Protein AF-A0A7C9DEB4-F1 (afdb_monomer)

pLDDT: mean 89.12, std 11.26, range [52.5, 98.62]

InterPro domains:
  IPR005299 SAM dependent carboxyl methyltransferase [PF03492] (1-114)
  IPR005299 SAM dependent carboxyl methyltransferase [PTHR31009] (2-114)
  IPR029063 S-adenosyl-L-methionine-dependent methyltransferase superfamily [G3DSA:3.40.50.150] (1-113)
  IPR029063 S-adenosyl-L-methionine-dependent methyltransferase superfamily [SSF53335] (2-114)

Solvent-accessible surface area (backbone atoms only — not comparable to full-atom values): 7117 Å² total; per-residue (Å²): 129,93,75,66,74,48,47,72,84,68,60,69,55,65,35,59,67,46,79,47,70,73,49,80,70,62,64,95,61,81,42,67,77,40,46,43,98,88,67,50,56,66,44,71,94,52,84,54,91,45,93,86,43,52,73,65,54,54,53,30,51,49,52,43,46,50,52,44,50,50,42,25,52,57,30,47,62,49,16,34,28,94,91,39,51,76,50,80,42,54,78,79,83,74,99,58,93,72,77,78,45,73,60,48,52,49,33,52,52,56,53,63,75,76,108

Foldseek 3Di:
DDDDLLAADAAFQADQEAEDAAPLLDFPDQQPQQADPVRDGQQPLAPAPAPPHDPSNVVSSVVRSVSSVVSNCVNVNRRHHVNGDYDYHHDDDDPDPDGDDVRVVVSVVVVVVVD

Radius of gyration: 17.57 Å; Cα contacts (8 Å, |Δi|>4): 120; chains: 1; bounding box: 43×27×48 Å

Structure (mmCIF, N/CA/C/O backbone):
data_AF-A0A7C9DEB4-F1
#
_entry.id   AF-A0A7C9DEB4-F1
#
loop_
_atom_site.group_PDB
_atom_site.id
_atom_site.type_symbol
_atom_site.label_atom_id
_atom_site.label_alt_id
_atom_site.label_comp_id
_atom_site.label_asym_id
_atom_site.label_entity_id
_atom_site.label_seq_id
_atom_site.pdbx_PDB_ins_code
_atom_site.Cartn_x
_atom_site.Cartn_y
_atom_site.Cartn_z
_atom_site.occupancy
_atom_site.B_iso_or_equiv
_atom_site.auth_seq_id
_atom_site.auth_comp_id
_atom_site.auth_asym_id
_atom_site.auth_atom_id
_atom_site.pdbx_PDB_model_num
ATOM 1 N N . THR A 1 1 ? -21.145 -9.756 1.908 1.00 67.69 1 THR A N 1
ATOM 2 C CA . THR A 1 1 ? -20.252 -10.311 0.870 1.00 67.69 1 THR A CA 1
ATOM 3 C C . THR A 1 1 ? -18.835 -9.852 1.147 1.00 67.69 1 THR A C 1
ATOM 5 O O . THR A 1 1 ? -18.690 -8.744 1.659 1.00 67.69 1 THR A O 1
ATOM 8 N N . PRO A 1 2 ? -17.809 -10.674 0.871 1.00 85.62 2 PRO A N 1
ATOM 9 C CA . PRO A 1 2 ? -16.413 -10.245 0.959 1.00 85.62 2 PRO A CA 1
ATOM 10 C C . PRO A 1 2 ? -16.163 -9.041 0.042 1.00 85.62 2 PRO A C 1
ATOM 12 O O . PRO A 1 2 ? -16.750 -8.962 -1.037 1.00 85.62 2 PRO A O 1
ATOM 15 N N . ARG A 1 3 ? -15.324 -8.103 0.482 1.00 89.56 3 ARG A N 1
ATOM 16 C CA . ARG A 1 3 ? -14.937 -6.901 -0.268 1.00 89.56 3 ARG A CA 1
ATOM 17 C C . ARG A 1 3 ? -13.456 -6.607 -0.060 1.00 89.56 3 ARG A C 1
ATOM 19 O O . A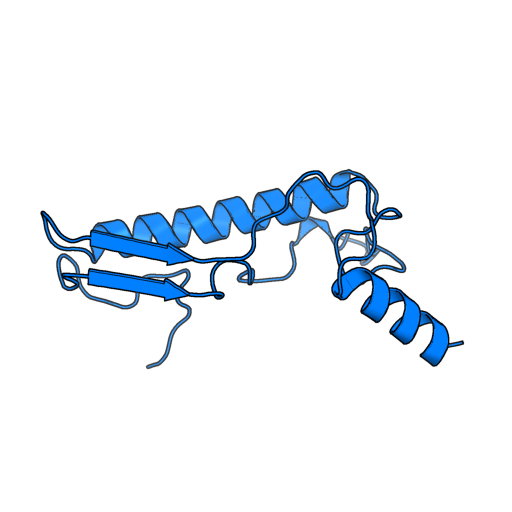RG A 1 3 ? -12.866 -7.070 0.914 1.00 89.56 3 ARG A O 1
ATOM 26 N N . SER A 1 4 ? -12.894 -5.815 -0.968 1.00 94.56 4 SER A N 1
ATOM 27 C CA . SER A 1 4 ? -11.544 -5.268 -0.845 1.00 94.56 4 SER A CA 1
ATOM 28 C C . SER A 1 4 ? -11.389 -4.456 0.443 1.00 94.56 4 SER A C 1
ATOM 30 O O . SER A 1 4 ? -12.284 -3.694 0.814 1.00 94.56 4 SER A O 1
ATOM 32 N N . PHE A 1 5 ? -10.238 -4.587 1.109 1.00 95.31 5 PHE A N 1
ATOM 33 C CA . PHE A 1 5 ? -9.930 -3.798 2.302 1.00 95.31 5 PHE A CA 1
ATOM 34 C C . PHE A 1 5 ? -9.582 -2.344 1.970 1.00 95.31 5 PHE A C 1
ATOM 36 O O . PHE A 1 5 ? -9.615 -1.512 2.872 1.00 95.31 5 PHE A O 1
ATOM 43 N N . HIS A 1 6 ? -9.255 -2.011 0.716 1.00 96.31 6 HIS A N 1
ATOM 44 C CA . HIS A 1 6 ? -8.995 -0.621 0.329 1.00 96.31 6 HIS A CA 1
ATOM 45 C C . HIS A 1 6 ? -10.240 0.254 0.513 1.00 96.31 6 HIS A C 1
ATOM 47 O O . HIS A 1 6 ? -10.120 1.435 0.809 1.00 96.31 6 HIS A O 1
ATOM 53 N N . GLU A 1 7 ? -11.431 -0.339 0.423 1.00 95.56 7 GLU A N 1
ATOM 54 C CA . GLU A 1 7 ? -12.712 0.346 0.550 1.00 95.56 7 GLU A CA 1
ATOM 55 C C . GLU A 1 7 ? -13.355 0.150 1.928 1.00 95.56 7 GLU A C 1
ATOM 57 O O . GLU A 1 7 ? -12.853 -0.546 2.818 1.00 95.56 7 GLU A O 1
ATOM 62 N N . ARG A 1 8 ? -14.533 0.754 2.092 1.00 96.00 8 ARG A N 1
ATOM 63 C CA . ARG A 1 8 ? -15.364 0.606 3.278 1.00 96.00 8 ARG A CA 1
ATOM 64 C C . ARG A 1 8 ? -16.036 -0.770 3.335 1.00 96.00 8 ARG A C 1
ATOM 66 O O . ARG A 1 8 ? -16.796 -1.171 2.446 1.00 96.00 8 ARG A O 1
ATOM 73 N N . VAL A 1 9 ? -15.829 -1.450 4.453 1.00 96.25 9 VAL A N 1
ATOM 74 C CA . VA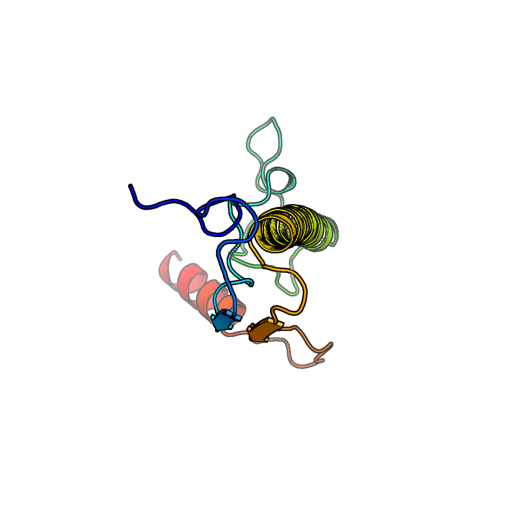L A 1 9 ? -16.338 -2.793 4.746 1.00 96.25 9 VAL A CA 1
ATOM 75 C C . VAL A 1 9 ? -17.254 -2.836 5.970 1.00 96.25 9 VAL A C 1
ATOM 77 O O . VAL A 1 9 ? -18.091 -3.734 6.051 1.00 96.25 9 VAL A O 1
ATOM 80 N N . PHE A 1 10 ? -17.181 -1.846 6.866 1.00 96.62 10 PHE A N 1
ATOM 81 C CA . PHE A 1 10 ? -17.996 -1.784 8.085 1.00 96.62 10 PHE A CA 1
ATOM 82 C C . PHE A 1 10 ? -18.857 -0.507 8.178 1.00 96.62 10 PHE A C 1
ATOM 84 O O . PHE A 1 10 ? -18.583 0.501 7.513 1.00 96.62 10 PHE A O 1
ATOM 91 N N . PRO A 1 11 ? -19.925 -0.516 9.004 1.00 97.12 11 PRO A N 1
ATOM 92 C CA . PRO A 1 11 ? -20.657 0.692 9.387 1.00 97.12 11 PRO A CA 1
ATOM 93 C C . PRO A 1 11 ? -19.765 1.740 10.079 1.00 97.12 11 PRO A C 1
ATOM 95 O O . PRO A 1 11 ? -18.619 1.472 10.427 1.00 97.12 11 PRO A O 1
ATOM 98 N N . CYS A 1 12 ? -20.273 2.968 10.241 1.00 98.31 12 CYS A N 1
ATOM 99 C CA . CYS A 1 12 ? -19.507 4.032 10.896 1.00 98.31 12 CYS A CA 1
ATOM 100 C C . CYS A 1 12 ? -19.405 3.735 12.391 1.00 98.31 12 CYS A C 1
ATOM 102 O O . CYS A 1 12 ? -20.387 3.265 12.963 1.00 98.31 12 CYS A O 1
ATOM 104 N N . ASN A 1 13 ? -18.275 4.076 13.016 1.00 98.25 13 ASN A N 1
ATOM 105 C CA . ASN A 1 13 ? -18.061 3.891 14.456 1.00 98.25 13 ASN A CA 1
ATOM 106 C C . ASN A 1 13 ? -18.373 2.453 14.921 1.00 98.25 13 ASN A C 1
ATOM 108 O O . ASN A 1 13 ? -19.113 2.238 15.878 1.00 98.25 13 ASN A O 1
ATOM 112 N N . PHE A 1 14 ? -17.850 1.466 14.203 1.00 98.06 14 PHE A N 1
ATOM 113 C CA . PHE A 1 14 ? -18.101 0.048 14.444 1.00 98.06 14 PHE A CA 1
ATOM 114 C C . PHE A 1 14 ? -16.876 -0.676 15.020 1.00 98.06 14 PHE A C 1
ATOM 116 O O . PHE A 1 14 ? -17.005 -1.568 15.857 1.00 98.06 14 PHE A O 1
ATOM 123 N N . LEU A 1 15 ? -15.674 -0.300 14.582 1.00 98.31 15 LEU A N 1
ATOM 124 C CA . LEU A 1 15 ? -14.433 -0.980 14.938 1.00 98.31 15 LEU A CA 1
ATOM 125 C C . LEU A 1 15 ? -13.759 -0.295 16.128 1.00 98.31 15 LEU A C 1
ATOM 127 O O . LEU A 1 15 ? -13.485 0.901 16.095 1.00 98.31 15 LEU A O 1
ATOM 131 N N . HIS A 1 16 ? -13.427 -1.072 17.156 1.00 98.50 16 HIS A N 1
ATOM 132 C CA . HIS A 1 16 ? -12.618 -0.600 18.288 1.00 98.50 16 HIS A CA 1
ATOM 133 C C . HIS A 1 16 ? -11.119 -0.687 17.989 1.00 98.50 16 HIS A C 1
ATOM 135 O O . HIS A 1 16 ? -10.331 0.154 18.419 1.00 98.50 16 HIS A O 1
ATOM 141 N N . PHE A 1 17 ? -10.731 -1.715 17.237 1.00 98.44 17 PHE A N 1
ATOM 142 C CA . PHE A 1 17 ? -9.349 -1.996 16.902 1.00 98.44 17 PHE A CA 1
ATOM 143 C C . PHE A 1 17 ? -9.249 -2.546 15.483 1.00 98.44 17 PHE A C 1
ATOM 145 O O . PHE A 1 17 ? -10.050 -3.391 15.083 1.00 98.44 17 PHE A O 1
ATOM 152 N N . VAL A 1 18 ? -8.253 -2.075 14.737 1.00 98.31 18 VAL A N 1
ATOM 153 C CA . VAL A 1 18 ? -7.940 -2.551 13.389 1.00 98.31 18 VAL A CA 1
ATOM 154 C C . VAL A 1 18 ? -6.499 -3.037 13.353 1.00 98.31 18 VAL A C 1
ATOM 156 O O . VAL A 1 18 ? -5.579 -2.312 13.725 1.00 98.31 18 VAL A O 1
ATOM 159 N N . TYR A 1 19 ? -6.305 -4.252 12.852 1.00 98.12 19 TYR A N 1
ATOM 160 C CA . TYR A 1 19 ? -4.990 -4.803 12.559 1.00 98.12 19 TYR A CA 1
ATOM 161 C C . TYR A 1 19 ? -4.901 -5.160 11.081 1.00 98.12 19 TYR A C 1
ATOM 163 O O . TYR A 1 19 ? -5.807 -5.784 10.532 1.00 98.12 19 TYR A O 1
ATOM 171 N N . SER A 1 20 ? -3.795 -4.780 10.450 1.00 97.38 20 SER A N 1
ATOM 172 C CA . SER A 1 20 ? -3.457 -5.220 9.100 1.00 97.38 20 SER A CA 1
ATOM 173 C C . SER A 1 20 ? -1.970 -5.530 9.038 1.00 97.38 20 SER A C 1
ATOM 175 O O . SER A 1 20 ? -1.142 -4.623 9.152 1.00 97.38 20 SER A O 1
ATOM 177 N N . GLY A 1 21 ? -1.647 -6.808 8.846 1.00 97.25 21 GLY A N 1
ATOM 178 C CA . GLY A 1 21 ? -0.281 -7.300 8.713 1.00 97.25 21 GLY A CA 1
ATOM 179 C C . GLY A 1 21 ? 0.010 -7.791 7.301 1.00 97.25 21 GLY A C 1
ATOM 180 O O . GLY A 1 21 ? -0.741 -8.596 6.763 1.00 97.25 21 GLY A O 1
ATOM 181 N N . TYR A 1 22 ? 1.097 -7.300 6.704 1.00 94.94 22 TYR A N 1
ATOM 182 C CA . TYR A 1 22 ? 1.614 -7.710 5.393 1.00 94.94 22 TYR A CA 1
ATOM 183 C C . TYR A 1 22 ? 0.579 -7.666 4.250 1.00 94.94 22 TYR A C 1
ATOM 185 O O . TYR A 1 22 ? 0.685 -8.414 3.286 1.00 94.94 22 TYR A O 1
ATOM 193 N N . ALA A 1 23 ? -0.394 -6.753 4.320 1.00 95.44 23 ALA A N 1
ATOM 194 C CA . ALA A 1 23 ? -1.423 -6.603 3.285 1.00 95.44 23 ALA A CA 1
ATOM 195 C C . ALA A 1 23 ? -1.289 -5.298 2.487 1.00 95.44 23 ALA A C 1
ATOM 197 O O . ALA A 1 23 ? -1.428 -5.301 1.273 1.00 95.44 23 ALA A O 1
ATOM 198 N N . LEU A 1 24 ? -0.954 -4.185 3.148 1.00 96.25 24 LEU A N 1
ATOM 199 C CA . LEU A 1 24 ? -1.021 -2.839 2.553 1.00 96.25 24 LEU A CA 1
ATOM 200 C C . LEU A 1 24 ? 0.002 -2.552 1.442 1.00 96.25 24 LEU A C 1
ATOM 202 O O . LEU A 1 24 ? -0.090 -1.515 0.797 1.00 96.25 24 LEU A O 1
ATOM 206 N N . HIS A 1 25 ? 0.978 -3.438 1.225 1.00 92.75 25 HIS A N 1
ATOM 207 C CA . HIS A 1 25 ? 1.909 -3.333 0.098 1.00 92.75 25 HIS A CA 1
ATOM 208 C C . HIS A 1 25 ? 1.339 -3.930 -1.200 1.00 92.75 25 HIS A C 1
ATOM 210 O O . HIS A 1 25 ? 1.913 -3.712 -2.266 1.00 92.75 25 HIS A O 1
ATOM 216 N N . TRP A 1 26 ? 0.222 -4.661 -1.125 1.00 95.31 26 TRP A N 1
ATOM 217 C CA . TRP A 1 26 ? -0.537 -5.079 -2.298 1.00 95.31 26 TRP A CA 1
ATOM 218 C C . TRP A 1 26 ? -1.389 -3.917 -2.789 1.00 95.31 26 TRP A C 1
ATOM 220 O O . TRP A 1 26 ? -2.190 -3.361 -2.037 1.00 95.31 26 TRP A O 1
ATOM 230 N N . LEU A 1 27 ? -1.185 -3.549 -4.049 1.00 95.62 27 LEU A N 1
ATOM 231 C CA . LEU A 1 27 ? -1.974 -2.523 -4.718 1.00 95.62 27 LEU A CA 1
ATOM 232 C C . LEU A 1 27 ? -3.335 -3.084 -5.123 1.00 95.62 27 LEU A C 1
ATOM 234 O O . LEU A 1 27 ? -3.466 -4.274 -5.416 1.00 95.62 27 LEU A O 1
ATOM 238 N N . SER A 1 28 ? -4.330 -2.208 -5.197 1.00 96.31 28 SER A N 1
ATOM 239 C CA . SER A 1 28 ? -5.673 -2.565 -5.654 1.00 96.31 28 SER A CA 1
ATOM 240 C C . SER A 1 28 ? -5.690 -2.994 -7.125 1.00 96.31 28 SER A C 1
ATOM 242 O O . SER A 1 28 ? -6.515 -3.818 -7.522 1.00 96.31 28 SER A O 1
ATOM 244 N N . GLN A 1 29 ? -4.757 -2.465 -7.919 1.00 94.75 29 GLN A N 1
ATOM 245 C CA . GLN A 1 29 ? -4.584 -2.756 -9.336 1.00 94.75 29 GLN A CA 1
ATOM 246 C C . GLN A 1 29 ? -3.148 -2.476 -9.797 1.00 94.75 29 GLN A C 1
ATOM 248 O O . GLN A 1 29 ? -2.364 -1.811 -9.114 1.00 94.75 29 GLN A O 1
ATOM 253 N N . VAL A 1 30 ? -2.810 -2.954 -10.996 1.00 92.31 30 VAL A N 1
ATOM 254 C CA . VAL A 1 30 ? -1.594 -2.524 -11.699 1.00 92.31 30 VAL A CA 1
ATOM 255 C C . VAL A 1 30 ? -1.720 -1.023 -12.010 1.00 92.31 30 VAL A C 1
ATOM 257 O O . VAL A 1 30 ? -2.764 -0.621 -12.528 1.00 92.31 30 VAL A O 1
ATOM 260 N N . PRO A 1 31 ? -0.701 -0.187 -11.722 1.00 92.50 31 PRO A N 1
ATOM 261 C CA . PRO A 1 31 ? -0.780 1.240 -12.014 1.00 92.50 31 PRO A CA 1
ATOM 262 C C . PRO A 1 31 ? -1.056 1.499 -13.501 1.00 92.50 31 PRO A C 1
ATOM 264 O O . PRO A 1 31 ? -0.309 1.036 -14.364 1.00 92.50 31 PRO A O 1
ATOM 267 N N . GLU A 1 32 ? -2.100 2.274 -13.798 1.00 84.62 32 GLU A N 1
ATOM 268 C CA . GLU A 1 32 ? -2.570 2.516 -15.175 1.00 84.62 32 GLU A CA 1
ATOM 269 C C . GLU A 1 32 ? -1.488 3.144 -16.060 1.00 84.62 32 GLU A C 1
ATOM 271 O O . GLU A 1 32 ? -1.350 2.803 -17.230 1.00 84.62 32 GLU A O 1
ATOM 276 N N . LEU A 1 33 ? -0.642 3.993 -15.469 1.00 80.38 33 LEU A N 1
ATOM 277 C CA . LEU A 1 33 ? 0.470 4.667 -16.146 1.00 80.38 33 LEU A CA 1
ATOM 278 C C . LEU A 1 33 ? 1.575 3.714 -16.645 1.00 80.38 33 LEU A C 1
ATOM 280 O O . LEU A 1 33 ? 2.507 4.168 -17.306 1.00 80.38 33 LEU A O 1
ATOM 284 N N . LEU A 1 34 ? 1.514 2.414 -16.329 1.00 85.12 34 LEU A N 1
ATOM 285 C CA . LEU A 1 34 ? 2.476 1.420 -16.821 1.00 85.12 34 LEU A CA 1
ATOM 286 C C . LEU A 1 34 ? 2.151 0.890 -18.219 1.00 85.12 34 LEU A C 1
ATOM 288 O O . LEU A 1 34 ? 3.023 0.275 -18.838 1.00 85.12 34 LEU A O 1
ATOM 292 N N . VAL A 1 35 ? 0.936 1.116 -18.716 1.00 74.94 35 VAL A N 1
ATOM 293 C CA . VAL A 1 35 ? 0.511 0.716 -20.059 1.00 74.94 35 VAL A CA 1
ATOM 294 C C . VAL A 1 35 ? 0.142 1.983 -20.819 1.00 74.94 35 VAL A C 1
ATOM 296 O O . VAL A 1 35 ? -0.757 2.714 -20.413 1.00 74.94 35 VAL A O 1
ATOM 299 N N . SER A 1 36 ? 0.858 2.286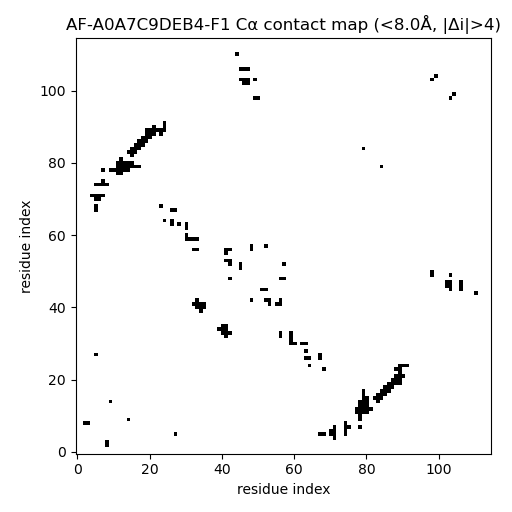 -21.905 1.00 68.94 36 SER A N 1
ATOM 300 C CA . SER A 1 36 ? 0.482 3.418 -22.753 1.00 68.94 36 SER A CA 1
ATOM 301 C C . SER A 1 36 ? -0.874 3.167 -23.420 1.00 68.94 36 SER A C 1
ATOM 303 O O . SER A 1 36 ? -1.315 2.026 -23.555 1.00 68.94 36 SER A O 1
ATOM 305 N N . ILE A 1 37 ? -1.517 4.237 -23.893 1.00 64.62 37 ILE A N 1
ATOM 306 C CA . ILE A 1 37 ? -2.771 4.159 -24.665 1.00 64.62 37 ILE A CA 1
ATOM 307 C C . ILE A 1 37 ? -2.613 3.243 -25.895 1.00 64.62 37 ILE A C 1
ATOM 309 O O . ILE A 1 37 ? -3.549 2.543 -26.269 1.00 64.62 37 ILE A O 1
ATOM 313 N N . ASP A 1 38 ? -1.405 3.180 -26.459 1.00 72.50 38 ASP A N 1
ATOM 314 C CA . ASP A 1 38 ? -1.050 2.323 -27.596 1.00 72.50 38 ASP A CA 1
ATOM 315 C C . ASP A 1 38 ? -0.659 0.885 -27.186 1.00 72.50 38 ASP A C 1
ATOM 317 O O . ASP A 1 38 ? -0.157 0.113 -28.001 1.00 72.50 38 ASP A O 1
ATOM 321 N N . GLY A 1 39 ? -0.841 0.515 -25.913 1.00 70.12 39 GLY A N 1
ATOM 322 C CA . GLY A 1 39 ? -0.524 -0.811 -25.375 1.00 70.12 39 GLY A CA 1
ATOM 323 C C . GLY A 1 39 ? 0.968 -1.068 -25.140 1.00 70.12 39 GLY A C 1
ATOM 324 O O . GLY A 1 39 ? 1.368 -2.209 -24.900 1.00 70.12 39 GLY A O 1
ATOM 325 N N . ILE A 1 40 ? 1.815 -0.036 -25.199 1.00 74.75 40 ILE A N 1
ATOM 326 C CA . ILE A 1 40 ? 3.256 -0.173 -24.972 1.00 74.75 40 ILE A CA 1
ATOM 327 C C . ILE A 1 40 ? 3.516 -0.188 -23.465 1.00 74.75 40 ILE A C 1
ATOM 329 O O . ILE A 1 40 ? 3.236 0.778 -22.755 1.00 74.75 40 ILE A O 1
ATOM 333 N N . ALA A 1 41 ? 4.079 -1.293 -22.978 1.00 82.25 41 ALA A N 1
ATOM 334 C CA . ALA A 1 41 ? 4.471 -1.434 -21.583 1.00 82.25 41 ALA A CA 1
ATOM 335 C C . ALA A 1 41 ? 5.672 -0.532 -21.258 1.00 82.25 41 ALA A C 1
ATOM 337 O O . ALA A 1 41 ? 6.756 -0.692 -21.823 1.00 82.25 41 ALA A O 1
ATOM 338 N N . LEU A 1 42 ? 5.493 0.372 -20.294 1.00 87.50 42 LEU A N 1
ATOM 339 C CA . LEU A 1 42 ? 6.536 1.280 -19.814 1.00 87.50 42 LEU A CA 1
ATOM 340 C C . LEU A 1 42 ? 7.660 0.535 -19.076 1.00 87.50 42 LEU A C 1
ATOM 342 O O . LEU A 1 42 ? 8.815 0.948 -19.108 1.00 87.50 42 LEU A O 1
ATOM 346 N N . ASN A 1 43 ? 7.326 -0.584 -18.429 1.00 89.88 43 ASN A N 1
ATOM 347 C CA . ASN A 1 43 ? 8.260 -1.399 -17.652 1.00 89.88 43 ASN A CA 1
ATOM 348 C C . ASN A 1 43 ? 8.689 -2.674 -18.396 1.00 89.88 43 ASN A C 1
ATOM 350 O O . ASN A 1 43 ? 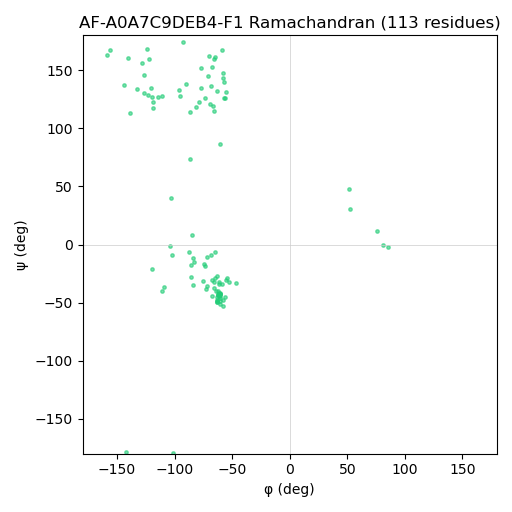8.739 -3.758 -17.816 1.00 89.88 43 ASN A O 1
ATOM 354 N N . LYS A 1 44 ? 8.922 -2.573 -19.708 1.00 87.69 44 LYS A N 1
ATOM 355 C CA . LYS A 1 44 ? 9.258 -3.730 -20.547 1.00 87.69 44 LYS A CA 1
ATOM 356 C C . LYS A 1 44 ? 10.476 -4.482 -19.993 1.00 87.69 44 LYS A C 1
ATOM 358 O O . LYS A 1 44 ? 11.507 -3.878 -19.721 1.00 87.69 44 LYS A O 1
ATOM 363 N N . GLY A 1 45 ? 10.351 -5.804 -19.875 1.00 86.56 45 GLY A N 1
ATOM 364 C CA . GLY A 1 45 ? 11.412 -6.684 -19.369 1.00 86.56 45 GLY A CA 1
ATOM 365 C C . GLY A 1 45 ? 11.463 -6.823 -17.844 1.00 86.56 45 GLY A C 1
ATOM 366 O O . GLY A 1 45 ? 12.262 -7.609 -17.354 1.00 86.56 45 GLY A O 1
ATOM 367 N N . ASN A 1 46 ? 10.600 -6.124 -17.098 1.00 88.56 46 ASN A N 1
ATOM 368 C CA . ASN A 1 46 ? 10.548 -6.186 -15.639 1.00 88.56 46 ASN A CA 1
ATOM 369 C C . ASN A 1 46 ? 9.136 -6.507 -15.138 1.00 88.56 46 ASN A C 1
ATOM 371 O O . ASN A 1 46 ? 8.140 -6.034 -15.684 1.00 88.56 46 ASN A O 1
ATOM 375 N N . ILE A 1 47 ? 9.057 -7.248 -14.033 1.00 88.88 47 ILE A N 1
ATOM 376 C CA . ILE A 1 47 ? 7.790 -7.602 -13.367 1.00 88.88 47 ILE A CA 1
ATOM 377 C C . ILE A 1 47 ? 7.504 -6.754 -12.117 1.00 88.88 47 ILE A C 1
ATOM 379 O O . ILE A 1 47 ? 6.422 -6.825 -11.545 1.00 88.88 47 ILE A O 1
ATOM 383 N N . CYS A 1 48 ? 8.477 -5.953 -11.685 1.00 88.62 48 CYS A N 1
ATOM 384 C CA . CYS A 1 48 ? 8.407 -5.063 -10.529 1.00 88.62 48 CYS A CA 1
ATOM 385 C C . CYS A 1 48 ? 9.157 -3.759 -10.830 1.00 88.62 48 CYS A C 1
ATOM 387 O O . CYS A 1 48 ? 9.699 -3.584 -11.923 1.00 88.62 48 CYS A O 1
ATOM 389 N N . ILE A 1 49 ? 9.210 -2.841 -9.862 1.00 88.81 49 ILE A N 1
ATOM 390 C CA . ILE A 1 49 ? 10.191 -1.751 -9.906 1.00 88.81 49 ILE A CA 1
ATOM 391 C C . ILE A 1 49 ? 11.572 -2.396 -9.765 1.00 88.81 49 ILE A C 1
ATOM 393 O O . ILE A 1 49 ? 11.858 -2.999 -8.731 1.00 88.81 49 ILE A O 1
ATOM 397 N N . ALA A 1 50 ? 12.389 -2.302 -10.806 1.00 87.00 50 ALA A N 1
ATOM 398 C CA . ALA A 1 50 ? 13.729 -2.869 -10.861 1.00 87.00 50 ALA A CA 1
ATOM 399 C C . ALA A 1 50 ? 14.756 -1.782 -11.193 1.00 87.00 50 ALA A C 1
ATOM 401 O O . ALA A 1 50 ? 14.403 -0.689 -11.640 1.00 87.00 50 ALA A O 1
ATOM 402 N N . LYS A 1 51 ? 16.045 -2.089 -11.047 1.00 83.75 51 LYS A N 1
ATOM 403 C CA . LYS A 1 51 ? 17.138 -1.183 -11.458 1.00 83.75 51 LYS A CA 1
ATOM 404 C C . LYS A 1 51 ? 17.059 -0.689 -12.903 1.00 83.75 51 LYS A C 1
ATOM 406 O O . LYS A 1 51 ? 17.527 0.405 -13.202 1.00 83.75 51 LYS A O 1
ATOM 411 N N . THR A 1 52 ? 16.528 -1.511 -13.799 1.00 87.62 52 THR A N 1
ATOM 412 C CA . THR A 1 52 ? 16.385 -1.203 -15.228 1.00 87.62 52 THR A CA 1
ATOM 413 C C . THR A 1 52 ? 15.080 -0.467 -15.539 1.00 87.62 52 THR A C 1
ATOM 415 O O . THR A 1 52 ? 14.882 -0.044 -16.677 1.00 87.62 52 THR A O 1
ATOM 418 N N . SER A 1 53 ? 14.182 -0.306 -14.559 1.00 88.75 53 SER A N 1
ATOM 419 C CA . SER A 1 53 ? 12.930 0.425 -14.736 1.00 88.75 53 SER A CA 1
ATOM 420 C C . SER A 1 53 ? 13.196 1.921 -14.927 1.00 88.75 53 SER A C 1
ATOM 422 O O . SER A 1 53 ? 13.966 2.511 -14.163 1.00 88.75 53 SER A O 1
ATOM 424 N N . PRO A 1 54 ? 12.524 2.580 -15.886 1.00 90.62 54 PRO A N 1
ATOM 425 C CA . PRO A 1 54 ? 12.617 4.025 -16.013 1.00 90.62 54 PRO A CA 1
ATOM 426 C C . PRO A 1 54 ? 11.962 4.724 -14.801 1.00 90.62 54 PRO A C 1
ATOM 428 O O . PRO A 1 54 ? 11.037 4.167 -14.195 1.00 90.62 54 PRO A O 1
ATOM 431 N N . PRO A 1 55 ? 12.394 5.945 -14.428 1.00 89.62 55 PRO A N 1
ATOM 432 C CA . PRO A 1 55 ? 11.891 6.657 -13.246 1.00 89.62 55 PRO A CA 1
ATOM 433 C C . PRO A 1 55 ? 10.363 6.828 -13.197 1.00 89.62 55 PRO A C 1
ATOM 435 O O . PRO A 1 55 ? 9.762 6.902 -12.124 1.00 89.62 55 PRO A O 1
ATOM 438 N N . GLU A 1 56 ? 9.714 6.889 -14.356 1.00 91.00 56 GLU A N 1
ATOM 439 C CA . GLU A 1 56 ? 8.264 6.986 -14.515 1.00 91.00 56 GLU A CA 1
ATOM 440 C C . GLU A 1 56 ? 7.531 5.776 -13.918 1.00 91.00 56 GLU A C 1
ATOM 442 O O . GLU A 1 56 ? 6.451 5.942 -13.352 1.00 91.00 56 GLU A O 1
ATOM 447 N N . VAL A 1 57 ? 8.138 4.584 -13.949 1.00 91.25 57 VAL A N 1
ATOM 448 C CA . VAL A 1 57 ? 7.580 3.373 -13.327 1.00 91.25 57 VAL A CA 1
ATOM 449 C C . VAL A 1 57 ? 7.481 3.559 -11.817 1.00 91.25 57 VAL A C 1
ATOM 451 O O . VAL A 1 57 ? 6.421 3.332 -11.238 1.00 91.25 57 VAL A O 1
ATOM 454 N N . GLN A 1 58 ? 8.542 4.046 -11.168 1.00 90.12 58 GLN A N 1
ATOM 455 C CA . GLN A 1 58 ? 8.519 4.300 -9.726 1.00 90.12 58 GLN A CA 1
ATOM 456 C C . GLN A 1 58 ? 7.440 5.328 -9.356 1.00 90.12 58 GLN A C 1
ATOM 458 O O . GLN A 1 58 ? 6.710 5.136 -8.381 1.00 90.12 58 GLN A O 1
ATOM 463 N N . LYS A 1 59 ? 7.303 6.398 -10.150 1.00 91.88 59 LYS A N 1
ATOM 464 C CA . LYS A 1 59 ? 6.257 7.414 -9.957 1.00 91.88 59 LYS A CA 1
ATOM 465 C C . LYS A 1 59 ? 4.855 6.815 -10.092 1.00 91.88 59 LYS A C 1
ATOM 467 O O . LYS A 1 59 ? 3.995 7.134 -9.275 1.00 91.88 59 LYS A O 1
ATOM 472 N N . ALA A 1 60 ? 4.636 5.936 -11.071 1.00 93.56 60 ALA A N 1
ATOM 473 C CA . ALA A 1 60 ? 3.359 5.262 -11.289 1.00 93.56 60 ALA A CA 1
ATOM 474 C C . ALA A 1 60 ? 2.966 4.367 -10.101 1.00 93.56 60 ALA A C 1
ATOM 476 O O . ALA A 1 60 ? 1.869 4.508 -9.562 1.00 93.56 60 ALA A O 1
ATOM 477 N N . TYR A 1 61 ? 3.877 3.506 -9.636 1.00 93.31 61 TYR A N 1
ATOM 478 C CA . TYR A 1 61 ? 3.647 2.668 -8.453 1.00 93.31 61 TYR A CA 1
ATOM 479 C C . TYR A 1 61 ? 3.389 3.500 -7.194 1.00 93.31 61 TYR A C 1
ATOM 481 O O . TYR A 1 61 ? 2.473 3.200 -6.430 1.00 93.31 61 TYR A O 1
ATOM 489 N N . TYR A 1 62 ? 4.162 4.571 -6.987 1.00 93.44 62 TYR A N 1
ATOM 490 C CA . TYR A 1 62 ? 3.959 5.471 -5.854 1.00 93.44 62 TYR A CA 1
ATOM 491 C C . TYR A 1 62 ? 2.589 6.159 -5.899 1.00 93.44 62 TYR A C 1
ATOM 493 O O . TYR A 1 62 ? 1.919 6.251 -4.871 1.00 93.44 62 TYR A O 1
ATOM 501 N N . ALA A 1 63 ? 2.154 6.623 -7.074 1.00 95.38 63 ALA A N 1
ATOM 502 C CA . ALA A 1 63 ? 0.847 7.251 -7.242 1.00 95.38 63 ALA A CA 1
ATOM 503 C C . ALA A 1 63 ? -0.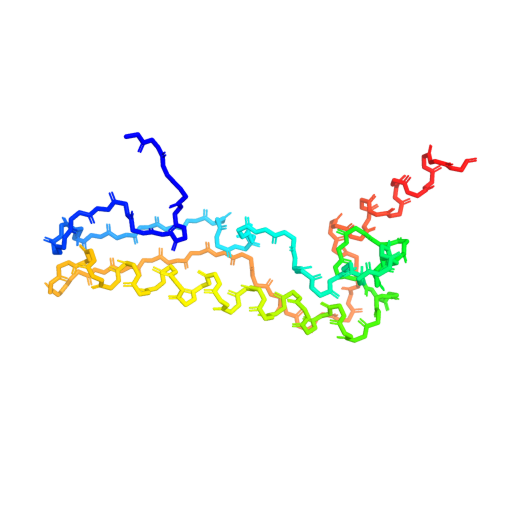298 6.281 -6.906 1.00 95.38 63 ALA A C 1
ATOM 505 O O . ALA A 1 63 ? -1.202 6.656 -6.157 1.00 95.38 63 ALA A O 1
ATOM 506 N N . GLN A 1 64 ? -0.220 5.033 -7.382 1.00 96.56 64 GLN A N 1
ATOM 507 C CA . GLN A 1 64 ? -1.207 3.998 -7.065 1.00 96.56 64 GLN A CA 1
ATOM 508 C C . GLN A 1 64 ? -1.224 3.678 -5.566 1.00 96.56 64 GLN A C 1
ATOM 510 O O . GLN A 1 64 ? -2.281 3.745 -4.944 1.00 96.56 64 GLN A O 1
ATOM 515 N N . PHE A 1 65 ? -0.054 3.433 -4.959 1.00 95.94 65 PHE A N 1
ATOM 516 C CA . PHE A 1 65 ? 0.059 3.187 -3.517 1.00 95.94 65 PHE A CA 1
ATOM 517 C C . PHE A 1 65 ? -0.540 4.332 -2.700 1.00 95.94 65 PHE A C 1
ATOM 519 O O . PHE A 1 65 ? -1.291 4.100 -1.756 1.00 95.94 65 PHE A O 1
ATOM 526 N N . LYS A 1 66 ? -0.230 5.581 -3.065 1.00 97.12 66 LYS A N 1
ATOM 527 C CA . LYS A 1 66 ? -0.753 6.761 -2.376 1.00 97.12 66 LYS A CA 1
ATOM 528 C C . LYS A 1 66 ? -2.278 6.803 -2.442 1.00 97.12 66 LYS A C 1
ATOM 530 O O . LYS A 1 66 ? -2.904 7.021 -1.411 1.00 97.12 66 LYS A O 1
ATOM 535 N N . SER A 1 67 ? -2.864 6.566 -3.615 1.00 97.31 67 SER A N 1
ATOM 536 C CA . SER A 1 67 ? -4.321 6.512 -3.778 1.00 97.31 67 SER A CA 1
ATOM 537 C C . SER A 1 67 ? -4.953 5.406 -2.925 1.00 97.31 67 SER A C 1
ATOM 539 O O . SER A 1 67 ? -5.855 5.668 -2.130 1.00 97.31 67 SER A O 1
ATOM 541 N N . ASP A 1 68 ? -4.426 4.186 -3.027 1.00 98.00 68 ASP A N 1
ATOM 542 C CA . ASP A 1 68 ? -4.914 3.005 -2.309 1.00 98.00 68 ASP A CA 1
ATOM 543 C C . ASP A 1 68 ? -4.817 3.161 -0.789 1.00 98.00 68 ASP A C 1
A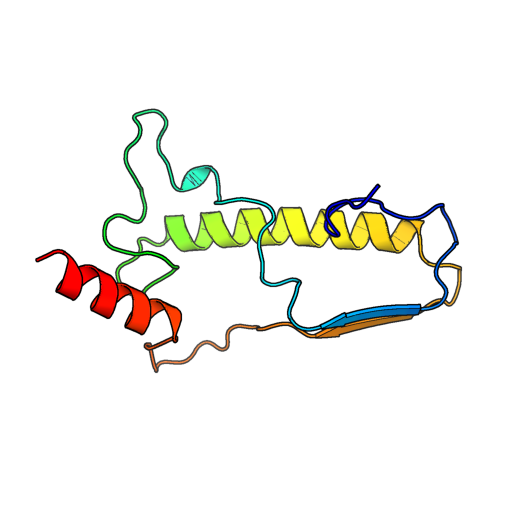TOM 545 O O . ASP A 1 68 ? -5.738 2.797 -0.051 1.00 98.00 68 ASP A O 1
ATOM 549 N N . PHE A 1 69 ? -3.698 3.703 -0.309 1.00 97.94 69 PHE A N 1
ATOM 550 C CA . PHE A 1 69 ? -3.454 3.898 1.111 1.00 97.94 69 PHE A CA 1
ATOM 551 C C . PHE A 1 69 ? -4.298 5.043 1.676 1.00 97.94 69 PHE A C 1
ATOM 553 O O . PHE A 1 69 ? -4.843 4.912 2.772 1.00 97.94 69 PHE A O 1
ATOM 560 N N . THR A 1 70 ? -4.484 6.133 0.924 1.00 98.44 70 THR A N 1
ATOM 561 C CA . THR A 1 70 ? -5.417 7.202 1.304 1.00 98.44 70 THR A CA 1
ATOM 562 C C . THR A 1 70 ? -6.844 6.669 1.413 1.00 98.44 70 THR A C 1
ATOM 564 O O . THR A 1 70 ? -7.479 6.882 2.444 1.00 98.44 70 THR A O 1
ATOM 567 N N . LEU A 1 71 ? -7.328 5.914 0.421 1.00 98.25 71 LEU A N 1
ATOM 568 C CA . LEU A 1 71 ? -8.679 5.346 0.448 1.00 98.25 71 LEU A CA 1
ATOM 569 C C . LEU A 1 71 ? -8.875 4.371 1.619 1.00 98.25 71 LEU A C 1
ATOM 571 O O . LEU A 1 71 ? -9.908 4.412 2.298 1.00 98.25 71 LEU A O 1
ATOM 575 N N . PHE A 1 72 ? -7.863 3.546 1.905 1.00 98.38 72 PHE A N 1
ATOM 576 C CA . PHE A 1 72 ? -7.850 2.680 3.080 1.00 98.38 72 PHE A CA 1
ATOM 577 C C . PHE A 1 72 ? -7.990 3.499 4.368 1.00 98.38 72 PHE A C 1
ATOM 579 O O . PHE A 1 72 ? -8.881 3.223 5.172 1.00 98.38 72 PHE A O 1
ATOM 586 N N . LEU A 1 73 ? -7.148 4.519 4.563 1.00 98.38 73 LEU A N 1
ATOM 587 C CA . LEU A 1 73 ? -7.161 5.348 5.771 1.00 98.38 73 LEU A CA 1
ATOM 588 C C . LEU A 1 73 ? -8.485 6.097 5.938 1.00 98.38 73 LEU A C 1
ATOM 590 O O . LEU A 1 73 ? -9.038 6.096 7.035 1.00 98.38 73 LEU A O 1
ATOM 594 N N . GLU A 1 74 ? -9.031 6.679 4.869 1.00 98.31 74 GLU A N 1
ATOM 595 C CA . GLU A 1 74 ? -10.337 7.346 4.899 1.00 98.31 74 GLU A CA 1
ATOM 596 C C . GLU A 1 74 ? -11.466 6.380 5.268 1.00 98.31 74 GLU A C 1
ATOM 598 O O . GLU A 1 74 ? -12.337 6.707 6.080 1.00 98.31 74 GLU A O 1
ATOM 603 N N . SER A 1 75 ? -11.444 5.173 4.700 1.00 98.06 75 SER A N 1
ATOM 604 C CA . SER A 1 75 ? -12.424 4.131 5.003 1.00 98.06 75 SER A CA 1
ATOM 605 C C . SER A 1 75 ? -12.335 3.714 6.469 1.00 98.06 75 SER A C 1
ATOM 607 O O . SER A 1 75 ? -13.347 3.710 7.171 1.00 98.06 75 SER A O 1
ATOM 609 N N . ARG A 1 76 ? -11.124 3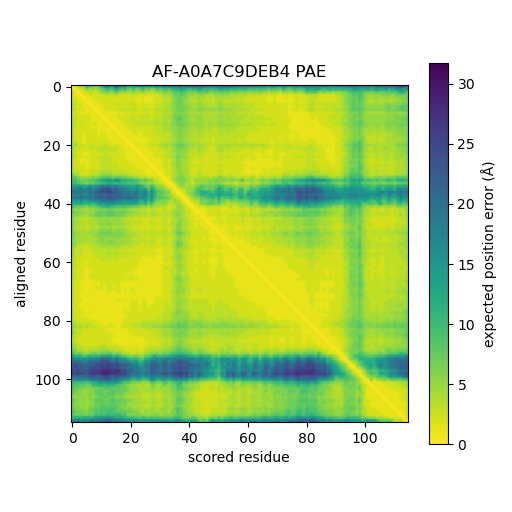.438 6.967 1.00 98.06 76 ARG A N 1
ATOM 610 C CA . ARG A 1 76 ? -10.910 3.055 8.367 1.00 98.06 76 ARG A CA 1
ATOM 611 C C . ARG A 1 76 ? -11.238 4.183 9.342 1.00 98.06 76 ARG A C 1
ATOM 613 O O . ARG A 1 76 ? -11.816 3.908 10.386 1.00 98.06 76 ARG A O 1
ATOM 620 N N . ALA A 1 77 ? -10.938 5.436 9.006 1.00 97.69 77 ALA A N 1
ATOM 621 C CA . ALA A 1 77 ? -11.241 6.588 9.855 1.00 97.69 77 ALA A CA 1
ATOM 622 C C . ALA A 1 77 ? -12.748 6.750 10.106 1.00 97.69 77 ALA A C 1
ATOM 624 O O . ALA A 1 77 ? -13.147 7.152 11.193 1.00 97.69 77 ALA A O 1
ATOM 625 N N . ARG A 1 78 ? -13.597 6.405 9.127 1.00 98.25 78 ARG A N 1
ATOM 626 C CA . ARG A 1 78 ? -15.061 6.411 9.302 1.00 98.25 78 ARG A CA 1
ATOM 627 C C . ARG A 1 78 ? -15.562 5.222 10.119 1.00 98.25 78 ARG A C 1
ATOM 629 O O . ARG A 1 78 ? -16.601 5.311 10.767 1.00 98.25 78 ARG A O 1
ATOM 636 N N . GLU A 1 79 ? -14.878 4.089 10.031 1.00 98.44 79 GLU A N 1
ATOM 637 C CA . GLU A 1 79 ? -15.285 2.834 10.667 1.00 98.44 79 GLU A CA 1
ATOM 638 C C . GLU A 1 79 ? -14.822 2.715 12.118 1.00 98.44 79 GLU A C 1
ATOM 640 O O . GLU A 1 79 ? -15.476 2.029 12.900 1.00 98.44 79 GLU A O 1
ATOM 645 N N . ILE A 1 80 ? -13.714 3.356 12.483 1.00 98.62 80 ILE A N 1
ATOM 646 C CA . ILE A 1 80 ? -13.156 3.310 13.833 1.00 98.62 80 ILE A CA 1
ATOM 647 C C . ILE A 1 80 ? -13.951 4.226 14.771 1.00 98.62 80 ILE A C 1
ATOM 649 O O . ILE A 1 80 ? -14.270 5.361 14.430 1.00 98.62 80 ILE A O 1
ATOM 653 N N . VAL A 1 81 ? -14.282 3.722 15.962 1.00 98.56 81 VAL A N 1
ATOM 654 C CA . VAL A 1 81 ? -14.927 4.504 17.030 1.00 98.56 81 VAL A CA 1
ATOM 655 C C . VAL A 1 81 ? -14.005 5.599 17.569 1.00 98.56 81 VAL A C 1
ATOM 657 O O . VAL A 1 81 ? -12.780 5.494 17.496 1.00 98.56 81 VAL A O 1
ATOM 660 N N . LEU A 1 82 ? -14.575 6.623 18.210 1.00 98.00 82 LEU A N 1
ATOM 661 C CA . LEU A 1 82 ? -13.777 7.597 18.956 1.00 98.00 82 LEU A CA 1
ATOM 662 C C . LEU A 1 82 ? -12.918 6.883 20.017 1.00 98.00 82 LEU A C 1
ATOM 664 O O . LEU A 1 82 ? -13.436 6.123 20.831 1.00 98.00 82 LEU A O 1
ATOM 668 N N . GLY A 1 83 ? -11.607 7.129 19.996 1.00 97.50 83 GLY A N 1
ATOM 669 C CA . GLY A 1 83 ? -10.642 6.471 20.886 1.00 97.50 83 GLY A CA 1
ATOM 670 C C . GLY A 1 83 ? -10.199 5.071 20.440 1.00 97.50 83 GLY A C 1
ATOM 671 O O . GLY A 1 83 ? -9.375 4.456 21.114 1.00 97.50 83 GLY A O 1
ATOM 672 N N . GLY A 1 84 ? -10.704 4.563 19.312 1.00 98.25 84 GLY A N 1
ATOM 673 C CA . GLY A 1 84 ? -10.225 3.317 18.722 1.00 98.25 84 GLY A CA 1
ATOM 674 C C . GLY A 1 84 ? -8.814 3.444 18.140 1.00 98.25 84 GLY A C 1
ATOM 675 O O . GLY A 1 84 ? -8.302 4.541 17.914 1.00 98.25 84 GLY A O 1
ATOM 676 N N . SER A 1 85 ? -8.164 2.302 17.917 1.00 98.06 85 SER A N 1
ATOM 677 C CA . SER A 1 85 ? -6.756 2.239 17.501 1.00 98.06 85 SER A CA 1
ATOM 678 C C . SER A 1 85 ? -6.544 1.380 16.260 1.00 98.06 85 SER A C 1
ATOM 680 O O . SER A 1 85 ? -7.316 0.467 15.966 1.00 98.06 85 SER A O 1
ATOM 682 N N . MET A 1 86 ? -5.454 1.653 15.544 1.00 98.25 86 MET A N 1
ATOM 683 C CA . MET A 1 86 ? -5.040 0.877 14.382 1.00 98.25 86 MET A CA 1
ATOM 684 C C . MET A 1 86 ? -3.553 0.544 14.461 1.00 98.25 86 MET A C 1
ATOM 686 O O . MET A 1 86 ? -2.734 1.420 14.727 1.00 98.25 86 MET A O 1
ATOM 690 N N . VAL A 1 87 ? -3.212 -0.717 14.195 1.00 98.50 87 VAL A N 1
ATOM 691 C CA . VAL A 1 87 ? -1.829 -1.192 14.068 1.00 98.50 87 VAL A CA 1
ATOM 692 C C . VAL A 1 87 ? -1.624 -1.748 12.668 1.00 98.50 87 VAL A C 1
ATOM 694 O O . VAL A 1 87 ? -2.316 -2.674 12.240 1.00 98.50 87 VAL A O 1
ATOM 697 N N . LEU A 1 88 ? -0.653 -1.177 11.961 1.00 98.12 88 LEU A N 1
ATOM 698 C CA . LEU A 1 88 ? -0.333 -1.517 10.582 1.00 98.12 88 LEU A CA 1
ATOM 699 C C . LEU A 1 88 ? 1.101 -2.025 10.504 1.00 98.12 88 LEU A C 1
ATOM 701 O O . LEU A 1 88 ? 2.025 -1.339 10.933 1.00 98.12 88 LEU A O 1
ATOM 705 N N . THR A 1 89 ? 1.291 -3.205 9.922 1.00 97.38 89 THR A N 1
ATOM 706 C CA . THR A 1 89 ? 2.617 -3.714 9.569 1.00 97.38 89 THR A CA 1
ATOM 707 C C . THR A 1 89 ? 2.620 -4.106 8.100 1.00 97.38 89 THR A C 1
ATOM 709 O O . THR A 1 89 ? 1.719 -4.784 7.615 1.00 97.38 89 THR A O 1
ATOM 712 N N . PHE A 1 90 ? 3.606 -3.640 7.346 1.00 93.81 90 PHE A N 1
ATOM 713 C CA . PHE A 1 90 ? 3.765 -3.967 5.932 1.00 93.81 90 PHE A CA 1
ATOM 714 C C . PHE A 1 90 ? 5.210 -3.723 5.508 1.00 93.81 90 PHE A C 1
ATOM 716 O O . PHE A 1 90 ? 5.972 -3.060 6.212 1.00 93.81 90 PHE A O 1
ATOM 723 N N . LEU A 1 91 ? 5.584 -4.295 4.365 1.00 88.25 91 LEU A N 1
ATOM 724 C CA . LEU A 1 91 ? 6.913 -4.128 3.801 1.00 88.25 91 LEU A CA 1
ATOM 725 C C . LEU A 1 91 ? 7.110 -2.674 3.368 1.00 88.25 91 LEU A C 1
ATOM 727 O O . LEU A 1 91 ? 6.378 -2.162 2.523 1.00 88.25 91 LEU A O 1
ATOM 731 N N . GLY A 1 92 ? 8.099 -2.020 3.970 1.00 82.69 92 GLY A N 1
ATOM 732 C CA . GLY A 1 92 ? 8.660 -0.773 3.467 1.00 82.69 92 GLY A CA 1
ATOM 733 C C . GLY A 1 92 ? 9.865 -1.044 2.569 1.00 82.69 92 GLY A C 1
ATOM 734 O O . GLY A 1 92 ? 10.335 -2.176 2.458 1.00 82.69 92 GLY A O 1
ATOM 735 N N . SER A 1 93 ? 10.396 0.011 1.962 1.00 75.12 93 SER A N 1
ATOM 736 C CA . SER A 1 93 ? 11.682 -0.033 1.269 1.00 75.12 93 SER A CA 1
ATOM 737 C C . SER A 1 93 ? 12.671 0.864 2.003 1.00 75.12 93 SER A C 1
ATOM 739 O O . SER A 1 93 ? 12.378 2.029 2.272 1.00 75.12 93 SER A O 1
ATOM 741 N N . ILE A 1 94 ? 13.831 0.314 2.351 1.00 63.19 94 ILE A N 1
ATOM 742 C CA . ILE A 1 94 ? 15.001 1.094 2.755 1.00 63.19 94 ILE A CA 1
ATOM 743 C C . ILE A 1 94 ? 15.765 1.367 1.461 1.00 63.19 94 ILE A C 1
ATOM 745 O O . ILE A 1 94 ? 15.872 0.464 0.631 1.00 63.19 94 ILE A O 1
ATOM 749 N N . GLN A 1 95 ? 16.291 2.582 1.269 1.00 59.00 95 GLN A N 1
ATOM 750 C CA . GLN A 1 95 ? 17.278 2.839 0.214 1.00 59.00 95 GLN A CA 1
ATOM 751 C C . GLN A 1 95 ? 18.506 1.955 0.472 1.00 59.00 95 GLN A C 1
ATOM 753 O O . GLN A 1 95 ? 19.440 2.344 1.165 1.00 59.00 95 GLN A O 1
ATOM 758 N N . SER A 1 96 ? 18.457 0.728 -0.029 1.00 54.56 96 SER A N 1
ATOM 759 C CA . SER A 1 96 ? 19.537 -0.237 0.010 1.00 54.56 96 SER A CA 1
ATOM 760 C C . SER A 1 96 ? 20.284 -0.149 -1.310 1.00 54.56 96 SER A C 1
ATOM 762 O O . SER A 1 96 ? 19.683 -0.124 -2.384 1.00 54.56 96 SER A O 1
ATOM 764 N N . THR A 1 97 ? 21.607 -0.095 -1.230 1.00 53.50 97 THR A N 1
ATOM 765 C CA . THR A 1 97 ? 22.494 -0.239 -2.387 1.00 53.50 97 THR A CA 1
ATOM 766 C C . THR A 1 97 ? 22.543 -1.682 -2.902 1.00 53.50 97 THR A C 1
ATOM 768 O O . THR A 1 97 ? 23.062 -1.912 -3.997 1.00 53.50 97 THR A O 1
ATOM 771 N N . ASP A 1 98 ? 21.983 -2.637 -2.149 1.00 56.91 98 ASP A N 1
ATOM 772 C CA . ASP A 1 98 ? 21.828 -4.037 -2.539 1.00 56.91 98 ASP A CA 1
ATOM 773 C C . ASP A 1 98 ? 20.520 -4.235 -3.330 1.00 56.91 98 ASP A C 1
ATOM 775 O O . ASP A 1 98 ? 19.433 -4.011 -2.787 1.00 56.91 98 ASP A O 1
ATOM 779 N N . PRO A 1 99 ? 20.600 -4.582 -4.624 1.00 52.50 99 PRO A N 1
ATOM 780 C CA . PRO A 1 99 ? 19.461 -4.491 -5.531 1.00 52.50 99 PRO A CA 1
ATOM 781 C C . PRO A 1 99 ? 18.524 -5.681 -5.565 1.00 52.50 99 PRO A C 1
ATOM 783 O O . PRO A 1 99 ? 17.412 -5.547 -6.062 1.00 52.50 99 PRO A O 1
ATOM 786 N N . HIS A 1 100 ? 18.936 -6.847 -5.082 1.00 58.75 100 HIS A N 1
ATOM 787 C CA . HIS A 1 100 ? 18.212 -8.064 -5.416 1.00 58.75 100 HIS A CA 1
ATOM 788 C C . HIS A 1 100 ? 17.058 -8.300 -4.448 1.00 58.75 100 HIS A C 1
ATOM 790 O O . HIS A 1 100 ? 17.089 -9.183 -3.592 1.00 58.75 100 HIS A O 1
ATOM 796 N N . SER A 1 101 ? 15.997 -7.506 -4.603 1.00 73.12 101 SER A N 1
ATOM 797 C CA . SER A 1 101 ? 14.707 -7.872 -4.031 1.00 73.12 101 SER A CA 1
ATOM 798 C C . SER A 1 101 ? 14.279 -9.230 -4.600 1.00 73.12 101 SER A C 1
ATOM 800 O O . SER A 1 101 ? 14.563 -9.549 -5.756 1.00 73.12 101 SER A O 1
ATOM 802 N N . LEU A 1 102 ? 13.558 -10.028 -3.808 1.00 80.19 102 LEU A N 1
ATOM 803 C CA . LEU A 1 102 ? 12.964 -11.300 -4.253 1.00 80.19 102 LEU A CA 1
ATOM 804 C C . LEU A 1 102 ? 12.226 -11.172 -5.599 1.00 80.19 102 LEU A C 1
ATOM 806 O O . LEU A 1 102 ? 12.244 -12.099 -6.404 1.00 80.19 102 LEU A O 1
ATOM 810 N N . HIS A 1 103 ? 11.622 -10.010 -5.859 1.00 81.94 103 HIS A N 1
ATOM 811 C CA . HIS A 1 103 ? 10.925 -9.719 -7.107 1.00 81.94 103 HIS A CA 1
ATOM 812 C C . HIS A 1 103 ? 11.875 -9.527 -8.300 1.00 81.94 103 HIS A C 1
ATOM 814 O O . HIS A 1 103 ? 11.544 -9.970 -9.395 1.00 81.94 103 HIS A O 1
ATOM 820 N N . GLU A 1 104 ? 13.061 -8.934 -8.109 1.00 83.50 104 GLU A N 1
ATOM 821 C CA . GLU A 1 104 ? 14.072 -8.852 -9.176 1.00 83.50 104 GLU A CA 1
ATOM 822 C C . GLU A 1 104 ? 14.620 -10.241 -9.525 1.00 83.50 104 GLU A C 1
ATOM 824 O O . GLU A 1 104 ? 14.701 -10.586 -10.701 1.00 83.50 104 GLU A O 1
ATOM 829 N N . LEU A 1 105 ? 14.931 -11.069 -8.517 1.00 86.69 105 LEU A N 1
ATOM 830 C CA . LEU A 1 105 ? 15.400 -12.444 -8.740 1.00 86.69 105 LEU A CA 1
ATOM 831 C C . LEU A 1 105 ? 14.355 -13.284 -9.487 1.00 86.69 105 LEU A C 1
ATOM 833 O O . LEU A 1 105 ? 14.691 -14.021 -10.417 1.00 86.69 105 LEU A O 1
ATOM 837 N N . LEU A 1 106 ? 13.082 -13.150 -9.104 1.00 89.75 106 LEU A N 1
ATOM 838 C CA . LEU A 1 106 ? 11.975 -13.773 -9.822 1.00 89.75 106 LEU A CA 1
ATOM 839 C C . LEU A 1 106 ? 11.895 -13.261 -11.267 1.00 89.75 106 LEU A C 1
ATOM 841 O O . LEU A 1 106 ? 11.719 -14.062 -12.179 1.00 89.75 106 LEU A O 1
ATOM 845 N N . GLY A 1 107 ? 12.071 -11.955 -11.483 1.00 89.56 107 GLY A N 1
ATOM 846 C CA . GLY A 1 107 ? 12.107 -11.348 -12.813 1.00 89.56 107 GLY A CA 1
ATOM 847 C C . GLY A 1 107 ? 13.193 -11.943 -13.709 1.00 89.56 107 GLY A C 1
ATOM 848 O O . GLY A 1 107 ? 12.892 -12.342 -14.832 1.00 89.56 107 GLY A O 1
ATOM 849 N N . PHE A 1 108 ? 14.423 -12.075 -13.201 1.00 87.19 108 PHE A N 1
ATOM 850 C CA . PHE A 1 108 ? 15.520 -12.717 -13.936 1.00 87.19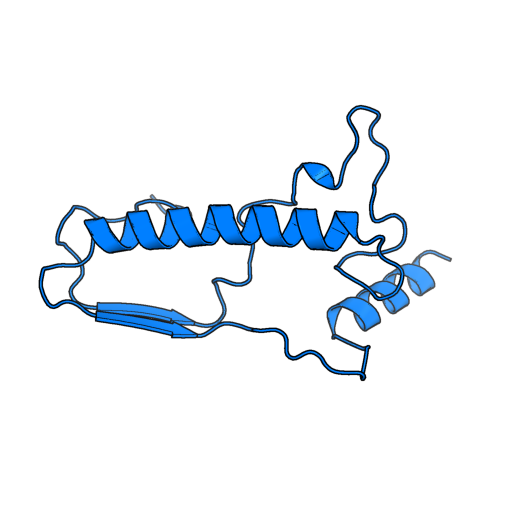 108 PHE A CA 1
ATOM 851 C C . PHE A 1 108 ? 15.229 -14.189 -14.233 1.00 87.19 108 PHE A C 1
ATOM 853 O O . PHE A 1 108 ? 15.374 -14.621 -15.369 1.00 87.19 108 PHE A O 1
ATOM 860 N N . THR A 1 109 ? 14.729 -14.935 -13.245 1.00 90.81 109 THR A N 1
ATOM 861 C CA . THR A 1 109 ? 14.390 -16.356 -13.425 1.00 90.81 109 THR A CA 1
ATOM 862 C C . THR A 1 109 ? 13.314 -16.542 -14.498 1.00 90.81 109 THR A C 1
ATOM 864 O O . THR A 1 109 ? 13.439 -17.410 -15.355 1.00 90.81 109 THR A O 1
ATOM 867 N N . LEU A 1 110 ? 12.263 -15.713 -14.487 1.00 91.88 110 LEU A N 1
ATOM 868 C CA . LEU A 1 110 ? 11.214 -15.761 -15.508 1.00 91.88 110 LEU A CA 1
ATOM 869 C C . LEU A 1 110 ? 11.753 -15.422 -16.896 1.00 91.88 110 LEU A C 1
ATOM 871 O O . LEU A 1 110 ? 11.347 -16.058 -17.862 1.00 91.88 110 LEU A O 1
ATOM 875 N N . HIS A 1 11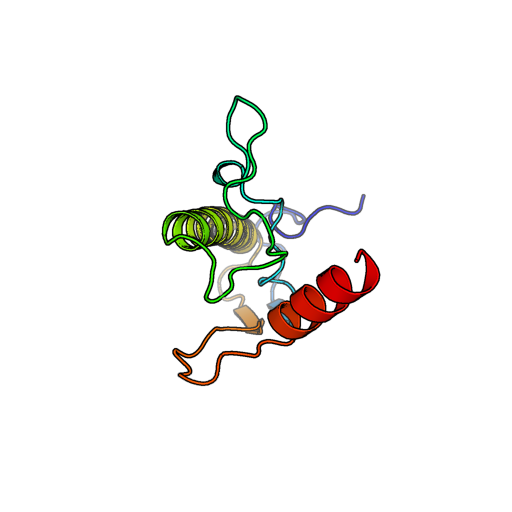1 ? 12.651 -14.439 -16.989 1.00 88.44 111 HIS A N 1
ATOM 876 C CA . HIS A 1 111 ? 13.303 -14.077 -18.242 1.00 88.44 111 HIS A CA 1
ATOM 877 C C . HIS A 1 111 ? 14.148 -15.238 -18.792 1.00 88.44 111 HIS A C 1
ATOM 879 O O . HIS A 1 111 ? 14.052 -15.543 -19.976 1.00 88.44 111 HIS A O 1
ATOM 885 N N . ASP A 1 112 ? 14.907 -15.929 -17.940 1.00 90.81 112 ASP A N 1
ATOM 886 C CA . ASP A 1 112 ? 15.716 -17.089 -18.334 1.00 90.81 112 ASP A CA 1
ATOM 887 C C . ASP A 1 112 ? 14.861 -18.284 -18.779 1.00 90.81 112 ASP A C 1
ATOM 889 O O . ASP A 1 112 ? 15.265 -19.037 -19.656 1.00 90.81 112 ASP A O 1
ATOM 893 N N . MET A 1 113 ? 13.667 -18.464 -18.205 1.00 93.50 113 MET A N 1
ATOM 894 C CA . MET A 1 113 ? 12.756 -19.559 -18.566 1.00 93.50 113 MET A CA 1
ATOM 895 C C . MET A 1 113 ? 12.062 -19.383 -19.926 1.00 93.50 113 MET A C 1
ATOM 897 O O . MET A 1 113 ? 11.499 -20.352 -20.437 1.00 93.50 113 MET A O 1
ATOM 901 N N . VAL A 1 114 ? 12.023 -18.165 -20.478 1.00 88.94 114 VAL A N 1
ATOM 902 C CA . VAL A 1 114 ? 11.347 -17.865 -21.757 1.00 88.94 114 VAL A CA 1
ATOM 903 C C . VAL A 1 114 ? 12.311 -17.679 -22.934 1.00 88.94 114 VAL A C 1
ATOM 905 O O . VAL A 1 114 ? 11.846 -17.438 -24.051 1.00 88.94 114 VAL A O 1
ATOM 908 N N . LEU A 1 115 ? 13.620 -17.785 -22.690 1.00 77.56 115 LEU A N 1
ATOM 909 C CA . LEU A 1 115 ? 14.680 -17.827 -23.703 1.00 77.56 115 LEU A CA 1
ATOM 910 C C . LEU A 1 115 ? 15.070 -19.271 -24.037 1.00 77.56 115 LEU A C 1
ATOM 912 O O . LEU A 1 115 ? 15.421 -19.499 -25.217 1.00 77.56 115 LEU A O 1
#

Organism: Opuntia streptacantha (NCBI:txid393608)

Secondary structure (DSSP, 8-state):
----TTS--S-TT-EEEEEEES-TTS-SS--GGGB-TTS-BTTTT-SSS-TTS-HHHHHHHHHHHHHHHHHHHHHHHHHEEEEEEEEEE-------S----HHHHHHHHHHHHT-

Nearest PDB structures (foldseek):
  6lyi-assembly1_A  TM=8.870E-01  e=1.371E-11  Camellia sinensis var. assamica
  8uzd-assembly1_A  TM=9.085E-01  e=1.305E-10  Ilex paraguariensis
  6lyi-assembly1_B-2  TM=8.955E-01  e=6.595E-11  Camellia sinensis var. assamica
  6lyh-assembly3_E  TM=9.026E-01  e=2.584E-10  Camellia sinensis var. assamica
  2efj-assembly1_A-2  TM=8.901E-01  e=1.032E-08  Coffea canephora

Sequence (115 aa):
TPRSFHERVFPCNFLHFVYSGYALHWLSQVPELLVSIDGIALNKGNICIAKTSPPEVQKAYYAQFKSDFTLFLESRAREIVLGGSMVLTFLGSIQSTDPHSLHELLGFTLHDMVL

Mean predicted aligned error: 5.43 Å